Protein AF-A0A371FML7-F1 (afdb_monomer_lite)

Structure (mmCIF, N/CA/C/O backbone):
data_AF-A0A371FML7-F1
#
_entry.id   AF-A0A371FML7-F1
#
loop_
_atom_site.group_PDB
_atom_site.id
_atom_site.type_symbol
_atom_site.label_atom_id
_atom_site.label_alt_id
_atom_site.label_comp_id
_atom_site.label_asym_id
_atom_site.label_entity_id
_atom_site.label_seq_id
_atom_site.pdbx_PDB_ins_code
_atom_site.Cartn_x
_atom_site.Cartn_y
_atom_site.Cartn_z
_atom_site.occupancy
_atom_site.B_iso_or_equiv
_atom_site.auth_seq_id
_atom_site.auth_comp_id
_atom_site.auth_asym_id
_atom_site.auth_atom_id
_atom_site.pdbx_PDB_model_num
ATOM 1 N N . MET A 1 1 ? 15.595 17.597 -7.149 1.00 85.94 1 MET A N 1
ATOM 2 C CA . MET A 1 1 ? 14.722 18.258 -6.144 1.00 85.94 1 MET A CA 1
ATOM 3 C C . MET A 1 1 ? 13.821 17.255 -5.413 1.00 85.94 1 MET A C 1
ATOM 5 O O . MET A 1 1 ? 13.263 16.383 -6.074 1.00 85.94 1 MET A O 1
ATOM 9 N N . ILE A 1 2 ? 13.654 17.392 -4.085 1.00 90.88 2 ILE A N 1
ATOM 10 C CA . ILE A 1 2 ? 12.664 16.632 -3.287 1.00 90.88 2 ILE A CA 1
ATOM 11 C C . ILE A 1 2 ? 11.317 17.349 -3.314 1.00 90.88 2 ILE A C 1
ATOM 13 O O . ILE A 1 2 ? 11.266 18.561 -3.112 1.00 90.88 2 ILE A O 1
ATOM 17 N N . LYS A 1 3 ? 10.235 16.608 -3.553 1.00 94.31 3 LYS A N 1
ATOM 18 C CA . LYS A 1 3 ? 8.860 17.082 -3.390 1.00 94.31 3 LYS A CA 1
ATOM 19 C C . LYS A 1 3 ? 8.124 16.196 -2.397 1.00 94.31 3 LYS A C 1
ATOM 21 O O . LYS A 1 3 ? 8.237 14.976 -2.459 1.00 94.31 3 LYS A O 1
ATOM 26 N N . GLU A 1 4 ? 7.340 16.829 -1.538 1.00 96.00 4 GLU A N 1
ATOM 27 C CA . GLU A 1 4 ? 6.435 16.166 -0.607 1.00 96.00 4 GLU A CA 1
ATOM 28 C C . GLU A 1 4 ? 5.009 16.634 -0.897 1.00 96.00 4 GLU A C 1
ATOM 30 O O . GLU A 1 4 ? 4.760 17.829 -1.082 1.00 96.00 4 GLU A O 1
ATOM 35 N N . PHE A 1 5 ? 4.081 15.688 -0.974 1.00 95.94 5 PHE A N 1
ATOM 36 C CA . PHE A 1 5 ? 2.661 15.942 -1.144 1.00 95.94 5 PHE A CA 1
ATOM 37 C C . PHE A 1 5 ? 1.893 15.269 -0.014 1.00 95.94 5 PHE A C 1
ATOM 39 O O . PHE A 1 5 ? 2.078 14.084 0.244 1.00 95.94 5 PHE A O 1
ATOM 46 N N . ASN A 1 6 ? 1.015 16.031 0.631 1.00 97.38 6 ASN A N 1
ATOM 47 C CA . ASN A 1 6 ? 0.194 15.565 1.736 1.00 97.38 6 ASN A CA 1
ATOM 48 C C . ASN A 1 6 ? -1.276 15.692 1.341 1.00 97.38 6 ASN A C 1
ATOM 50 O O . ASN A 1 6 ? -1.708 16.749 0.878 1.00 97.38 6 ASN A O 1
ATOM 54 N N . THR A 1 7 ? -2.052 14.634 1.545 1.00 98.00 7 THR A N 1
ATOM 55 C CA . THR A 1 7 ? -3.503 14.651 1.350 1.00 98.00 7 THR A CA 1
ATOM 56 C C . THR A 1 7 ? -4.193 13.768 2.380 1.00 98.00 7 THR A C 1
ATOM 58 O O . THR A 1 7 ? -3.556 13.015 3.117 1.00 98.00 7 THR A O 1
ATOM 61 N N . GLN A 1 8 ? -5.512 13.870 2.454 1.00 98.06 8 GLN A N 1
ATOM 62 C CA . GLN A 1 8 ? -6.327 13.009 3.291 1.00 98.06 8 GLN A CA 1
ATOM 63 C C . GLN A 1 8 ? -7.689 12.781 2.649 1.00 98.06 8 GLN A C 1
ATOM 65 O O . GLN A 1 8 ? -8.189 13.625 1.904 1.00 98.06 8 GLN A O 1
ATOM 70 N N . THR A 1 9 ? -8.298 11.647 2.964 1.00 98.12 9 THR A N 1
ATOM 71 C CA . THR A 1 9 ? -9.659 11.322 2.550 1.00 98.12 9 THR A CA 1
ATOM 72 C C . THR A 1 9 ? -10.386 10.575 3.656 1.00 98.12 9 THR A C 1
ATOM 74 O O . THR A 1 9 ? -9.771 9.883 4.465 1.00 98.12 9 THR A O 1
ATOM 77 N N . GLU A 1 10 ? -11.703 10.710 3.694 1.00 98.31 10 GLU A N 1
ATOM 78 C CA . GLU A 1 10 ? -12.561 9.948 4.592 1.00 98.31 10 GLU A CA 1
ATOM 79 C C . GLU A 1 10 ? -13.230 8.823 3.807 1.00 98.31 10 GLU A C 1
ATOM 81 O O . GLU A 1 10 ? -13.750 9.040 2.711 1.00 98.31 10 GLU A O 1
ATOM 86 N N . VAL A 1 11 ? -13.258 7.625 4.381 1.00 97.31 11 VAL A N 1
ATOM 87 C CA . VAL A 1 11 ? -13.938 6.470 3.792 1.00 97.31 11 VAL A CA 1
ATOM 88 C C . VAL A 1 11 ? -14.964 5.900 4.762 1.00 97.31 11 VAL A C 1
ATOM 90 O O . VAL A 1 11 ? -14.753 5.873 5.975 1.00 97.31 11 VAL A O 1
ATOM 93 N N . ASN A 1 12 ? -16.087 5.426 4.222 1.00 97.75 12 ASN A N 1
ATOM 94 C CA . ASN A 1 12 ? -17.199 4.859 4.993 1.00 97.75 12 ASN A CA 1
ATOM 95 C C . ASN A 1 12 ? -16.986 3.358 5.260 1.00 97.75 12 ASN A C 1
ATOM 97 O O . ASN A 1 12 ? -17.824 2.525 4.919 1.00 97.75 12 ASN A O 1
ATOM 101 N N . VAL A 1 13 ? -15.819 3.022 5.808 1.00 96.75 13 VAL A N 1
ATOM 102 C CA . VAL A 1 13 ? -15.436 1.675 6.243 1.00 96.75 13 VAL A CA 1
ATOM 103 C C . VAL A 1 13 ? -14.791 1.805 7.623 1.00 96.75 13 VAL A C 1
ATOM 105 O O . VAL A 1 13 ? -14.093 2.786 7.887 1.00 96.75 13 VAL A O 1
ATOM 108 N N . GLY A 1 14 ? -15.047 0.850 8.520 1.00 97.81 14 GLY A N 1
ATOM 109 C CA . GLY A 1 14 ? -14.401 0.805 9.836 1.00 97.81 14 GLY A CA 1
ATOM 110 C C . GLY A 1 14 ? -12.892 0.554 9.729 1.00 97.81 14 GLY A C 1
ATOM 111 O O . GLY A 1 14 ? -12.444 -0.104 8.789 1.00 97.81 14 GLY A O 1
ATOM 112 N N . LEU A 1 15 ? -12.130 1.066 10.699 1.00 97.19 15 LEU A N 1
ATOM 113 C CA . LEU A 1 15 ? -10.660 1.068 10.687 1.00 97.19 15 LEU A CA 1
ATOM 114 C C . LEU A 1 15 ? -10.070 -0.327 10.464 1.00 97.19 15 LEU A C 1
ATOM 116 O O . LEU A 1 15 ? -9.331 -0.527 9.507 1.00 97.19 15 LEU A O 1
ATOM 120 N N . GLU A 1 16 ? -10.459 -1.291 11.298 1.00 94.81 16 GLU A N 1
ATOM 121 C CA . GLU A 1 16 ? -9.919 -2.655 11.251 1.00 94.81 16 GLU A CA 1
ATOM 122 C C . GLU A 1 16 ? -10.208 -3.342 9.915 1.00 94.81 16 GLU A C 1
ATOM 124 O O . GLU A 1 16 ? -9.323 -3.929 9.306 1.00 94.81 16 GLU A O 1
ATOM 129 N N . ALA A 1 17 ? -11.431 -3.209 9.392 1.00 93.94 17 ALA A N 1
ATOM 130 C CA . ALA A 1 17 ? -11.788 -3.814 8.111 1.00 93.94 17 ALA A CA 1
ATOM 131 C C . ALA A 1 17 ? -10.960 -3.238 6.949 1.00 93.94 17 ALA A C 1
ATOM 133 O O . ALA A 1 17 ? -10.562 -3.976 6.048 1.00 93.94 17 ALA A O 1
ATOM 134 N N . LEU A 1 18 ? -10.698 -1.927 6.968 1.00 95.00 18 LEU A N 1
ATOM 135 C CA . LEU A 1 18 ? -9.870 -1.282 5.954 1.00 95.00 18 LEU A CA 1
ATOM 136 C C . LEU A 1 18 ? -8.393 -1.663 6.100 1.00 95.00 18 LEU A C 1
ATOM 138 O O . LEU A 1 18 ? -7.744 -1.954 5.098 1.00 95.00 18 LEU A O 1
ATOM 142 N N . TRP A 1 19 ? -7.878 -1.683 7.330 1.00 93.56 19 TRP A N 1
ATOM 143 C CA . TRP A 1 19 ? -6.497 -2.054 7.623 1.00 93.56 19 TRP A CA 1
ATOM 144 C C . TRP A 1 19 ? -6.191 -3.482 7.172 1.00 93.56 19 TRP A C 1
ATOM 146 O O . TRP A 1 19 ? -5.268 -3.698 6.391 1.00 93.56 19 TRP A O 1
ATOM 156 N N . GLU A 1 20 ? -7.027 -4.446 7.557 1.00 90.25 20 GLU A N 1
ATOM 157 C CA . GLU A 1 20 ? -6.882 -5.852 7.170 1.00 90.25 20 GLU A CA 1
ATOM 158 C C . GLU A 1 20 ? -6.876 -6.035 5.644 1.00 90.25 20 GLU A C 1
ATOM 160 O O . GLU A 1 20 ? -6.057 -6.785 5.108 1.00 90.25 20 GLU A O 1
ATOM 165 N N . ALA A 1 21 ? -7.743 -5.310 4.929 1.00 88.38 21 ALA A N 1
ATOM 166 C CA . ALA A 1 21 ? -7.807 -5.357 3.471 1.00 88.38 21 ALA A CA 1
ATOM 167 C C . ALA A 1 21 ? -6.553 -4.769 2.795 1.00 88.38 21 ALA A C 1
ATOM 169 O O . ALA A 1 21 ? -6.086 -5.304 1.788 1.00 88.38 21 ALA A O 1
ATOM 170 N N . LEU A 1 22 ? -6.004 -3.678 3.335 1.00 83.88 2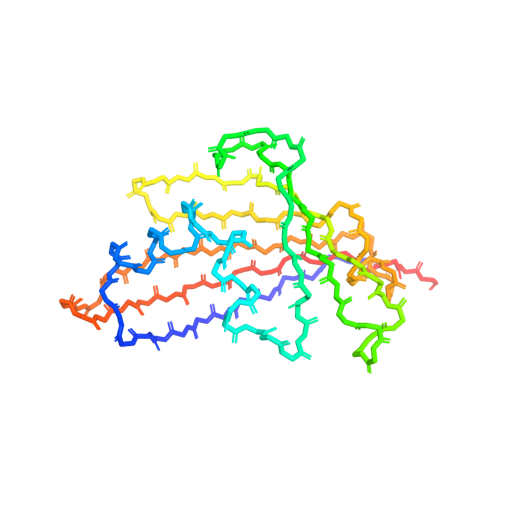2 LEU A N 1
ATOM 171 C CA . LEU A 1 22 ? -4.826 -3.000 2.784 1.00 83.88 22 LEU A CA 1
ATOM 172 C C . LEU A 1 22 ? -3.500 -3.671 3.154 1.00 83.88 22 LEU A C 1
ATOM 174 O O . LEU A 1 22 ? -2.509 -3.442 2.466 1.00 83.88 22 LEU A O 1
ATOM 178 N N . PHE A 1 23 ? -3.472 -4.484 4.208 1.00 78.25 23 PHE A N 1
ATOM 179 C CA . PHE A 1 23 ? -2.237 -5.074 4.721 1.00 78.25 23 PHE A CA 1
ATOM 180 C C . PHE A 1 23 ? -2.166 -6.597 4.560 1.00 78.25 23 PHE A C 1
ATOM 182 O O . PHE A 1 23 ? -1.151 -7.105 4.088 1.00 78.25 23 PHE A O 1
ATOM 189 N N . LYS A 1 24 ? -3.217 -7.351 4.907 1.00 76.56 24 LYS A N 1
ATOM 190 C CA . LYS A 1 24 ? -3.126 -8.825 4.932 1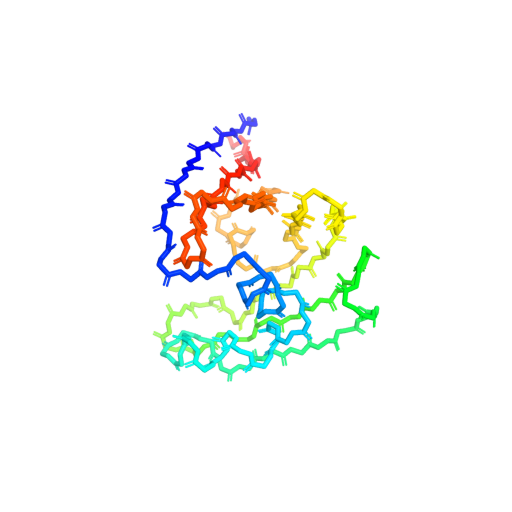.00 76.56 24 LYS A CA 1
ATOM 191 C C . LYS A 1 24 ? -3.418 -9.484 3.595 1.00 76.56 24 LYS A C 1
ATOM 193 O O . LYS A 1 24 ? -2.858 -10.535 3.303 1.00 76.56 24 LYS A O 1
ATOM 198 N N . ASP A 1 25 ? -4.293 -8.887 2.790 1.00 82.94 25 ASP A N 1
ATOM 199 C CA . ASP A 1 25 ? -4.780 -9.512 1.553 1.00 82.94 25 ASP A CA 1
ATOM 200 C C . ASP A 1 25 ? -4.656 -8.599 0.323 1.00 82.94 25 ASP A C 1
ATOM 202 O O . ASP A 1 25 ? -5.228 -8.866 -0.734 1.00 82.94 25 ASP A O 1
ATOM 206 N N . PHE A 1 26 ? -3.883 -7.514 0.426 1.00 87.44 26 PHE A N 1
ATOM 207 C CA . PHE A 1 26 ? -3.825 -6.484 -0.614 1.00 87.44 26 PHE A CA 1
ATOM 208 C C . PHE A 1 26 ? -3.377 -7.032 -1.976 1.00 87.44 26 PHE A C 1
ATOM 210 O O . PHE A 1 26 ? -3.929 -6.644 -3.003 1.00 87.44 26 PHE A O 1
ATOM 217 N N . ILE A 1 27 ? -2.456 -8.002 -1.996 1.00 92.44 27 ILE A N 1
ATOM 218 C CA . ILE A 1 27 ? -1.983 -8.658 -3.225 1.00 92.44 27 ILE A CA 1
ATOM 219 C C . ILE A 1 27 ? -3.146 -9.316 -3.988 1.00 92.44 27 ILE A C 1
ATOM 221 O O . ILE A 1 27 ? -3.187 -9.261 -5.217 1.00 92.44 27 ILE A O 1
ATOM 225 N N . ASN A 1 28 ? -4.124 -9.881 -3.273 1.00 90.94 28 ASN A N 1
ATOM 226 C CA . ASN A 1 28 ? -5.295 -10.527 -3.868 1.00 90.94 28 ASN A CA 1
ATOM 227 C C . ASN A 1 28 ? -6.489 -9.574 -4.033 1.00 90.94 28 ASN A C 1
ATOM 229 O O . ASN A 1 28 ? -7.355 -9.820 -4.878 1.00 90.94 28 ASN A O 1
ATOM 233 N N . ILE A 1 29 ? -6.578 -8.519 -3.220 1.00 92.38 29 ILE A N 1
ATOM 234 C CA . ILE A 1 29 ? -7.670 -7.538 -3.246 1.00 92.38 29 ILE A CA 1
ATOM 235 C C . ILE A 1 29 ? -7.465 -6.510 -4.357 1.00 92.38 29 ILE A C 1
ATOM 237 O O . ILE A 1 29 ? -8.412 -6.220 -5.087 1.00 92.38 29 ILE A O 1
ATOM 241 N N . VAL A 1 30 ? -6.253 -5.981 -4.532 1.00 93.56 30 VAL A N 1
ATOM 242 C CA . VAL A 1 30 ? -5.970 -4.913 -5.503 1.00 93.56 30 VAL A CA 1
ATOM 243 C C . VAL A 1 30 ? -6.387 -5.293 -6.935 1.00 93.56 30 VAL A C 1
ATOM 245 O O . VAL A 1 30 ? -7.104 -4.497 -7.545 1.00 93.56 30 VAL A O 1
ATOM 248 N N . PRO A 1 31 ? -6.088 -6.499 -7.467 1.00 94.06 31 PRO A N 1
ATOM 249 C CA . PRO A 1 31 ? -6.573 -6.909 -8.790 1.00 94.06 31 PRO A CA 1
ATOM 250 C C . PRO A 1 31 ? -8.104 -6.993 -8.895 1.00 94.06 31 PRO A C 1
ATOM 252 O O . PRO A 1 31 ? -8.662 -6.823 -9.973 1.00 94.06 31 PRO A O 1
ATOM 255 N N . LYS A 1 32 ? -8.813 -7.237 -7.786 1.00 94.38 32 LYS A N 1
ATOM 256 C CA . LYS A 1 32 ? -10.287 -7.293 -7.761 1.00 94.38 32 LYS A CA 1
ATOM 257 C C . LYS A 1 32 ? -10.917 -5.904 -7.690 1.00 94.38 32 LYS A C 1
ATOM 259 O O . LYS A 1 32 ? -11.994 -5.701 -8.240 1.00 94.38 32 LYS A O 1
ATOM 264 N N . VAL A 1 33 ? -10.265 -4.967 -6.999 1.00 93.31 33 VAL A N 1
ATOM 265 C CA . VAL A 1 33 ? -10.726 -3.577 -6.850 1.00 93.31 33 VAL A CA 1
ATOM 266 C C . VAL A 1 33 ? -10.389 -2.747 -8.089 1.00 93.31 33 VAL A C 1
ATOM 268 O O . VAL A 1 33 ? -11.186 -1.904 -8.494 1.00 93.31 33 VAL A O 1
ATOM 271 N N . LEU A 1 34 ? -9.246 -3.015 -8.725 1.00 92.88 34 LEU A N 1
ATOM 272 C CA . LEU A 1 34 ? -8.768 -2.327 -9.926 1.00 92.88 34 LEU A CA 1
ATOM 273 C C . LEU A 1 34 ? -8.612 -3.291 -11.122 1.00 92.88 34 LEU A C 1
ATOM 275 O O . LEU A 1 34 ? -7.542 -3.330 -11.734 1.00 92.88 34 LEU A O 1
ATOM 279 N N . PRO A 1 35 ? -9.657 -4.049 -11.511 1.00 93.62 35 PRO A N 1
ATOM 280 C CA . PRO A 1 35 ? -9.540 -5.133 -12.494 1.00 93.62 35 PRO A CA 1
ATOM 281 C C . PRO A 1 35 ? -9.257 -4.641 -13.914 1.00 93.62 35 PRO A C 1
ATOM 283 O O . PRO A 1 35 ? -8.839 -5.412 -14.770 1.00 93.62 35 PRO A O 1
ATOM 286 N N . THR A 1 36 ? -9.495 -3.358 -14.185 1.00 92.38 36 THR A N 1
ATOM 287 C CA . THR A 1 36 ? -9.204 -2.726 -15.476 1.00 92.38 36 THR A CA 1
ATOM 288 C C . THR A 1 36 ? -7.799 -2.135 -15.539 1.00 92.38 36 THR A C 1
ATOM 290 O O . THR A 1 36 ? -7.463 -1.524 -16.546 1.00 92.38 36 THR A O 1
ATOM 293 N N . ILE A 1 37 ? -6.998 -2.262 -14.475 1.00 91.50 37 ILE A N 1
ATOM 294 C CA . ILE A 1 37 ? -5.648 -1.690 -14.366 1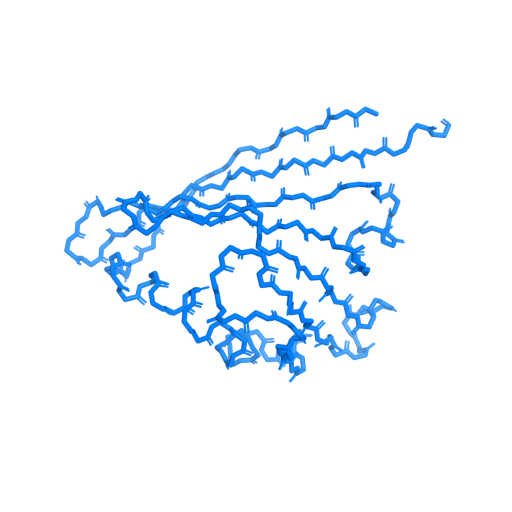.00 91.50 37 ILE A CA 1
ATOM 295 C C . ILE A 1 37 ? -4.648 -2.778 -13.980 1.00 91.50 37 ILE A C 1
ATOM 297 O O . ILE A 1 37 ? -3.638 -2.958 -14.658 1.00 91.50 37 ILE A O 1
ATOM 301 N N . VAL A 1 38 ? -4.932 -3.510 -12.902 1.00 93.56 38 VAL A N 1
ATOM 302 C CA . VAL A 1 38 ? -4.037 -4.507 -12.315 1.00 93.56 38 VAL A CA 1
ATOM 303 C C . VAL A 1 38 ? -4.472 -5.898 -12.752 1.00 93.56 38 VAL A C 1
ATOM 305 O O . VAL A 1 38 ? -5.590 -6.327 -12.482 1.00 93.56 38 VAL A O 1
ATOM 308 N N . LYS A 1 39 ? -3.564 -6.609 -13.418 1.00 93.31 39 LYS A N 1
ATOM 309 C CA . LYS A 1 39 ? -3.769 -7.980 -13.880 1.00 93.31 39 LYS A CA 1
ATOM 310 C C . LYS A 1 39 ? -3.667 -8.974 -12.725 1.00 93.31 39 LYS A C 1
ATOM 312 O O . LYS A 1 39 ? -4.549 -9.806 -12.539 1.00 93.31 39 LYS A O 1
ATOM 317 N N . ASP A 1 40 ? -2.568 -8.899 -11.983 1.00 94.44 40 ASP A N 1
ATOM 318 C CA . ASP A 1 40 ? -2.267 -9.774 -10.856 1.00 94.44 40 ASP A CA 1
ATOM 319 C C . ASP A 1 40 ? -1.259 -9.116 -9.906 1.00 94.44 40 ASP A C 1
ATOM 321 O O . ASP A 1 40 ? -0.593 -8.136 -10.257 1.00 94.44 40 ASP A O 1
ATOM 325 N N . GLY A 1 41 ? -1.192 -9.646 -8.686 1.00 94.75 41 GLY A N 1
ATOM 326 C CA . GLY A 1 41 ? -0.201 -9.300 -7.677 1.00 94.75 41 GLY A CA 1
ATOM 327 C C . GLY A 1 41 ? 0.589 -10.538 -7.262 1.00 94.75 41 GLY A C 1
ATOM 328 O O . GLY A 1 41 ? 0.049 -11.645 -7.227 1.00 94.75 41 GLY A O 1
ATOM 329 N N . GLN A 1 42 ? 1.867 -10.357 -6.940 1.00 95.31 42 GLN A N 1
ATOM 330 C CA . GLN A 1 42 ? 2.779 -11.432 -6.558 1.00 95.31 42 GLN A CA 1
ATOM 331 C C . GLN A 1 42 ? 3.609 -11.020 -5.345 1.00 95.31 42 GLN A C 1
ATOM 333 O O . GLN A 1 42 ? 4.225 -9.954 -5.338 1.00 95.31 42 GLN A O 1
ATOM 338 N N . LEU A 1 43 ? 3.658 -11.889 -4.336 1.00 95.50 43 LEU A N 1
ATOM 339 C CA . LEU A 1 43 ? 4.599 -11.773 -3.225 1.00 95.50 43 LEU A CA 1
ATOM 340 C C . LEU A 1 43 ? 5.972 -12.273 -3.688 1.00 95.50 43 LEU A C 1
ATOM 342 O O . LEU A 1 43 ? 6.081 -13.397 -4.175 1.00 95.50 43 LEU A O 1
ATOM 346 N N . ILE A 1 44 ? 7.008 -11.448 -3.540 1.00 96.88 44 ILE A N 1
ATOM 347 C CA . ILE A 1 44 ? 8.382 -11.788 -3.937 1.00 96.88 44 ILE A CA 1
ATOM 348 C C . ILE A 1 44 ? 9.200 -12.244 -2.729 1.00 96.88 44 ILE A C 1
ATOM 350 O O . ILE A 1 44 ? 9.915 -13.239 -2.805 1.00 96.88 44 ILE A O 1
ATOM 354 N N . GLU A 1 45 ? 9.098 -11.515 -1.620 1.00 95.81 45 GLU A N 1
ATOM 355 C CA . GLU A 1 45 ? 9.839 -11.776 -0.385 1.00 95.81 45 GLU A CA 1
ATOM 356 C C . GLU A 1 45 ? 9.056 -11.222 0.808 1.00 95.81 45 GLU A C 1
ATOM 358 O O . GLU A 1 45 ? 8.415 -10.180 0.686 1.00 95.81 45 GLU A O 1
ATOM 363 N N . GLY A 1 46 ? 9.144 -11.880 1.964 1.00 94.00 46 GLY A N 1
ATOM 364 C CA . GLY A 1 46 ? 8.542 -11.417 3.215 1.00 94.00 46 GLY A CA 1
ATOM 365 C C . GLY A 1 46 ? 7.236 -12.121 3.569 1.00 94.00 46 GLY A C 1
ATOM 366 O O . GLY A 1 46 ? 6.876 -13.143 2.987 1.00 94.00 46 GLY A O 1
ATOM 367 N N . ASP A 1 47 ? 6.559 -11.578 4.572 1.00 91.12 47 ASP A N 1
ATOM 368 C CA . ASP A 1 47 ? 5.396 -12.168 5.243 1.00 91.12 47 ASP A CA 1
ATOM 369 C C . ASP A 1 47 ? 4.179 -11.227 5.281 1.00 91.12 47 ASP A C 1
ATOM 371 O O . ASP A 1 47 ? 3.166 -11.545 5.899 1.00 91.12 47 ASP A O 1
ATOM 375 N N . GLY A 1 48 ? 4.274 -10.080 4.606 1.00 87.94 48 GLY A N 1
ATOM 376 C CA . GLY A 1 48 ? 3.287 -9.006 4.645 1.00 87.94 48 GLY A CA 1
ATOM 377 C C . GLY A 1 48 ? 3.747 -7.805 5.468 1.00 87.94 48 GLY A C 1
ATOM 378 O O . GLY A 1 48 ? 3.289 -6.708 5.185 1.00 87.94 48 GLY A O 1
ATOM 379 N N . GLY A 1 49 ? 4.681 -7.968 6.415 1.00 91.06 49 GLY A N 1
ATOM 380 C CA . GLY A 1 49 ? 5.179 -6.905 7.294 1.00 91.06 49 GLY A CA 1
ATOM 381 C C . GLY A 1 49 ? 6.336 -6.080 6.723 1.00 91.06 49 GLY A C 1
ATOM 382 O O . GLY A 1 49 ? 6.6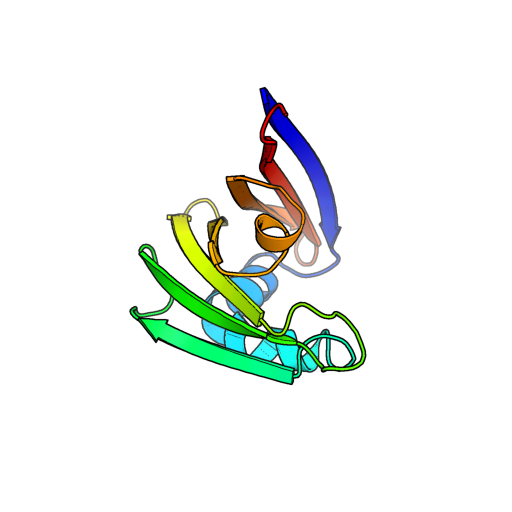27 -6.091 5.522 1.00 91.06 49 GLY A O 1
ATOM 383 N N . LEU A 1 50 ? 7.032 -5.360 7.611 1.00 95.56 50 LEU A N 1
ATOM 384 C CA . LEU A 1 50 ? 8.188 -4.531 7.263 1.00 95.56 50 LEU A CA 1
ATOM 385 C C . LEU A 1 50 ? 9.223 -5.321 6.450 1.00 95.56 50 LEU A C 1
ATOM 387 O O . LEU A 1 50 ? 9.691 -6.380 6.854 1.00 95.56 50 LEU A O 1
ATOM 391 N N . GLY A 1 51 ? 9.637 -4.760 5.318 1.00 96.62 51 GLY A N 1
ATOM 392 C CA . GLY A 1 51 ? 10.628 -5.364 4.439 1.00 96.62 51 GLY A CA 1
ATOM 393 C C . GLY A 1 51 ? 10.049 -6.252 3.339 1.00 96.62 51 GLY A C 1
ATOM 394 O O . GLY A 1 51 ? 10.795 -6.561 2.409 1.00 96.62 51 GLY A O 1
ATOM 395 N N . THR A 1 52 ? 8.756 -6.585 3.394 1.00 96.31 52 THR A N 1
ATOM 396 C CA . THR A 1 52 ? 8.054 -7.343 2.350 1.00 96.31 52 THR A CA 1
ATOM 397 C C . THR A 1 52 ? 8.174 -6.664 0.992 1.00 96.31 52 THR A C 1
ATOM 399 O O . THR A 1 52 ? 8.043 -5.443 0.889 1.00 96.31 52 THR A O 1
ATOM 402 N N . ILE A 1 53 ? 8.411 -7.464 -0.047 1.00 97.38 53 ILE A N 1
ATOM 403 C CA . ILE A 1 53 ? 8.518 -7.041 -1.442 1.00 97.38 53 ILE A CA 1
ATOM 404 C C . ILE A 1 53 ? 7.426 -7.733 -2.244 1.00 97.38 53 ILE A C 1
ATOM 406 O O . ILE A 1 53 ? 7.279 -8.956 -2.197 1.00 97.38 53 ILE A O 1
ATOM 410 N N . PHE A 1 54 ? 6.701 -6.955 -3.033 1.00 96.19 54 PHE A N 1
ATOM 411 C CA . PHE A 1 54 ? 5.656 -7.453 -3.915 1.00 96.19 54 PHE A CA 1
ATOM 412 C C . PHE A 1 54 ? 5.715 -6.757 -5.271 1.00 96.19 54 PHE A C 1
ATOM 414 O O . PHE A 1 54 ? 6.333 -5.703 -5.436 1.00 96.19 54 PHE A O 1
ATOM 421 N N . VAL A 1 55 ? 5.079 -7.379 -6.256 1.00 95.75 55 VAL A N 1
ATOM 422 C CA . VAL A 1 55 ? 4.961 -6.865 -7.617 1.00 95.75 55 VAL A CA 1
ATOM 423 C C . VAL A 1 55 ? 3.499 -6.875 -8.023 1.00 95.75 55 VAL A C 1
ATOM 425 O O . VAL A 1 55 ? 2.828 -7.894 -7.885 1.00 95.75 55 VAL A O 1
ATOM 428 N N . PHE A 1 56 ? 3.026 -5.763 -8.572 1.00 95.12 56 PHE A N 1
ATOM 429 C CA . PHE A 1 56 ? 1.777 -5.702 -9.317 1.00 95.12 56 PHE A CA 1
ATOM 430 C C . PHE A 1 56 ? 2.072 -5.629 -10.806 1.00 95.12 56 PHE A C 1
ATOM 432 O O . PHE A 1 56 ? 2.821 -4.761 -11.249 1.00 95.12 56 PHE A O 1
ATOM 439 N N . ASN A 1 57 ? 1.466 -6.528 -11.577 1.00 93.69 57 ASN A N 1
ATOM 440 C CA . ASN A 1 57 ? 1.524 -6.497 -13.031 1.00 93.69 57 ASN A CA 1
ATOM 441 C C . ASN A 1 57 ? 0.309 -5.744 -13.570 1.00 93.69 57 ASN A C 1
ATOM 443 O O . ASN A 1 57 ? -0.828 -6.013 -13.174 1.00 93.69 57 ASN A O 1
ATOM 447 N N . PHE A 1 58 ? 0.537 -4.817 -14.492 1.00 92.44 58 PHE A N 1
ATOM 448 C CA . PHE A 1 58 ? -0.523 -4.032 -15.113 1.00 92.44 58 PHE A CA 1
ATOM 449 C C . PHE A 1 58 ? -1.006 -4.673 -16.414 1.00 92.44 58 PHE A C 1
ATOM 451 O O . PHE A 1 58 ? -0.295 -5.447 -17.062 1.00 92.44 58 PHE A O 1
ATOM 458 N N . LEU A 1 59 ? -2.245 -4.371 -16.796 1.00 89.75 59 LEU A N 1
ATOM 459 C CA . LEU A 1 59 ? -2.760 -4.745 -18.109 1.00 89.75 59 LEU A CA 1
ATOM 460 C C . LEU A 1 59 ? -2.004 -3.979 -19.205 1.00 89.75 59 LEU A C 1
ATOM 462 O O . LEU A 1 59 ? -1.785 -2.773 -19.092 1.00 89.75 59 LEU A O 1
ATOM 466 N N . SER A 1 60 ? -1.649 -4.680 -20.286 1.00 79.88 60 SER A N 1
ATOM 467 C CA . SER A 1 60 ? -0.844 -4.158 -21.406 1.00 79.88 60 SER A CA 1
ATOM 468 C C . SER A 1 60 ? -1.425 -2.914 -22.071 1.00 79.88 60 SER A C 1
ATOM 470 O O . SER A 1 60 ? -0.691 -2.119 -22.651 1.00 79.88 60 SER A O 1
ATOM 472 N N . ASP A 1 61 ? -2.742 -2.755 -21.988 1.00 78.81 61 ASP A N 1
ATOM 473 C CA . ASP A 1 61 ? -3.485 -1.728 -22.711 1.00 78.81 61 ASP A CA 1
ATOM 474 C C . ASP A 1 61 ? -3.593 -0.421 -21.901 1.00 78.81 61 ASP A C 1
ATOM 476 O O . ASP A 1 61 ? -4.096 0.582 -22.402 1.00 78.81 61 ASP A O 1
ATOM 480 N N . VAL A 1 62 ? -3.131 -0.430 -20.643 1.00 72.06 62 VAL A N 1
ATOM 481 C CA . VAL A 1 62 ? -3.275 0.681 -19.688 1.00 72.06 62 VAL A CA 1
ATOM 482 C C . VAL A 1 62 ? -2.004 1.517 -19.594 1.00 72.06 62 VAL A C 1
ATOM 484 O O . VAL A 1 62 ? -2.075 2.731 -19.415 1.00 72.06 62 VAL A O 1
ATOM 487 N N . SER A 1 63 ? -0.834 0.892 -19.718 1.00 65.69 63 SER A N 1
ATOM 488 C CA . SER A 1 63 ? 0.444 1.590 -19.638 1.00 65.69 63 SER A CA 1
ATOM 489 C C . SER A 1 63 ? 1.539 0.831 -20.392 1.00 65.69 63 SER A C 1
ATOM 491 O O . SER A 1 63 ? 1.552 -0.400 -20.358 1.00 65.69 63 SER A O 1
ATOM 493 N N . PRO A 1 64 ? 2.514 1.525 -21.018 1.00 64.12 64 PRO A N 1
ATOM 494 C CA . PRO A 1 64 ? 3.759 0.883 -21.449 1.00 64.12 64 PRO A CA 1
ATOM 495 C C . PRO A 1 64 ? 4.560 0.311 -20.264 1.00 64.12 64 PRO A C 1
ATOM 497 O O . PRO A 1 64 ? 5.481 -0.481 -20.459 1.00 64.12 64 PRO A O 1
ATOM 500 N N . LEU A 1 65 ? 4.221 0.716 -19.036 1.00 65.44 65 LEU A N 1
ATOM 501 C CA . LEU A 1 65 ? 4.756 0.176 -17.796 1.00 65.44 65 LEU A CA 1
ATOM 502 C C . LEU A 1 65 ? 4.062 -1.148 -17.494 1.00 65.44 65 LEU A C 1
ATOM 504 O O . LEU A 1 65 ? 2.872 -1.186 -17.200 1.00 65.44 65 LEU A O 1
ATOM 508 N N . SER A 1 66 ? 4.813 -2.242 -17.560 1.00 82.75 66 SER A N 1
ATOM 509 C CA . SER A 1 66 ? 4.266 -3.583 -17.356 1.00 82.75 66 SER A CA 1
ATOM 510 C C . SER A 1 66 ? 4.029 -3.929 -15.887 1.00 82.75 66 SER A C 1
ATOM 512 O O . SER A 1 66 ? 3.200 -4.791 -15.601 1.00 82.75 66 SER A O 1
ATOM 514 N N . TYR A 1 67 ? 4.738 -3.283 -14.956 1.00 91.69 67 TYR A N 1
ATOM 515 C CA . TYR A 1 67 ? 4.665 -3.621 -13.538 1.00 91.69 67 TYR A CA 1
ATOM 516 C C . TYR A 1 67 ? 5.075 -2.470 -12.612 1.00 91.69 67 TYR A C 1
ATOM 518 O O . TYR A 1 67 ? 5.694 -1.482 -13.024 1.00 91.69 67 TYR A O 1
ATOM 526 N N . LEU A 1 68 ? 4.745 -2.648 -11.337 1.00 93.50 68 LEU A N 1
ATOM 527 C CA . LEU A 1 68 ? 5.186 -1.857 -10.199 1.00 93.50 68 LEU A CA 1
ATOM 528 C C . LEU A 1 68 ? 5.711 -2.819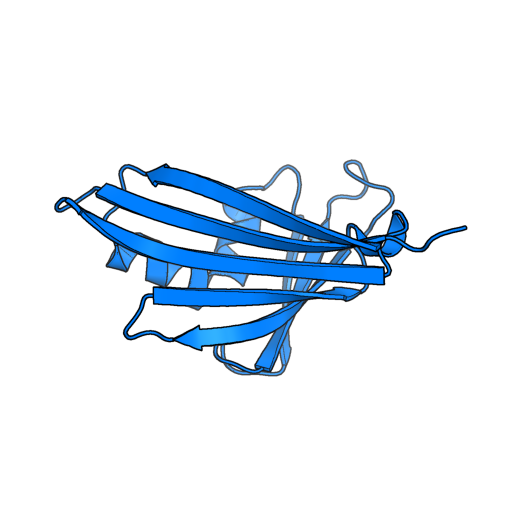 -9.131 1.00 93.50 68 LEU A C 1
ATOM 530 O O . LEU A 1 68 ? 4.981 -3.701 -8.685 1.00 93.50 68 LEU A O 1
ATOM 534 N N . LYS A 1 69 ? 6.973 -2.660 -8.735 1.00 95.88 69 LYS A N 1
ATOM 535 C CA . LYS A 1 69 ? 7.596 -3.425 -7.650 1.00 95.88 69 LYS A CA 1
ATOM 536 C C . LYS A 1 69 ? 7.817 -2.508 -6.465 1.00 95.88 69 LYS A C 1
ATOM 538 O O . LYS A 1 69 ? 8.500 -1.493 -6.604 1.00 95.88 69 LYS A O 1
ATOM 543 N N . GLU A 1 70 ? 7.300 -2.880 -5.306 1.00 96.94 70 GLU A N 1
ATOM 544 C CA . GLU A 1 70 ? 7.387 -2.057 -4.101 1.00 96.94 70 GLU A CA 1
ATOM 545 C C . GLU A 1 70 ? 7.895 -2.855 -2.912 1.00 96.94 70 GLU A C 1
ATOM 547 O O . GLU A 1 70 ? 7.824 -4.086 -2.875 1.00 96.94 70 GLU A O 1
ATOM 552 N N . LYS A 1 71 ? 8.422 -2.121 -1.935 1.00 97.56 71 LYS A N 1
ATOM 553 C CA . LYS A 1 71 ? 8.869 -2.651 -0.656 1.00 97.56 71 LYS A CA 1
ATOM 554 C C . LYS A 1 71 ? 8.204 -1.901 0.488 1.00 97.56 71 LYS A C 1
ATOM 556 O O . LYS A 1 71 ? 8.201 -0.671 0.498 1.00 97.56 71 LYS A O 1
ATOM 561 N N . ILE A 1 72 ? 7.732 -2.636 1.489 1.00 96.94 72 ILE A N 1
ATOM 562 C CA . ILE A 1 72 ? 7.233 -2.054 2.736 1.00 96.94 72 ILE A CA 1
ATOM 563 C C . ILE A 1 72 ? 8.429 -1.524 3.539 1.00 96.94 72 ILE A C 1
ATOM 565 O O . ILE A 1 72 ? 9.310 -2.288 3.940 1.00 96.94 72 ILE A O 1
ATOM 569 N N . LYS A 1 73 ? 8.489 -0.205 3.738 1.00 97.50 73 LYS A N 1
ATOM 570 C CA . LYS A 1 73 ? 9.553 0.512 4.467 1.00 97.50 73 LYS A CA 1
ATOM 571 C C . LYS A 1 73 ? 9.111 1.066 5.811 1.00 97.50 73 LYS A C 1
ATOM 573 O O . LYS A 1 73 ? 9.967 1.350 6.644 1.00 97.50 73 LYS A O 1
ATOM 578 N N . GLU A 1 74 ? 7.811 1.203 6.018 1.00 96.38 74 GLU A N 1
ATOM 579 C CA . GLU A 1 74 ? 7.217 1.600 7.292 1.00 96.38 74 GLU A CA 1
ATOM 580 C C . GLU A 1 74 ? 6.065 0.645 7.566 1.00 96.38 74 GLU A C 1
ATOM 582 O O . GLU A 1 74 ? 5.321 0.299 6.645 1.00 96.38 74 GLU A O 1
ATOM 587 N N . PHE A 1 75 ? 5.965 0.184 8.807 1.00 95.25 75 PHE A N 1
ATOM 588 C CA . PHE A 1 75 ? 4.902 -0.708 9.229 1.00 95.25 75 PHE A CA 1
ATOM 589 C C . PHE A 1 75 ? 4.724 -0.612 10.746 1.00 95.25 75 PHE A C 1
ATOM 591 O O . PHE A 1 75 ? 5.595 -1.053 11.497 1.00 95.25 75 PHE A O 1
ATOM 598 N N . ASP A 1 76 ? 3.618 -0.015 11.180 1.00 95.38 76 ASP A N 1
ATOM 599 C CA . ASP A 1 76 ? 3.239 0.102 12.586 1.00 95.38 76 ASP A CA 1
ATOM 600 C C . ASP A 1 76 ? 1.751 -0.232 12.738 1.00 95.38 76 ASP A C 1
ATOM 602 O O . ASP A 1 76 ? 0.876 0.565 12.404 1.00 95.38 76 ASP A O 1
ATOM 606 N N . GLU A 1 77 ? 1.460 -1.428 13.248 1.00 93.31 77 GLU A N 1
ATOM 607 C CA . GLU A 1 77 ? 0.085 -1.879 13.497 1.00 93.31 77 GLU A CA 1
ATOM 608 C C . GLU A 1 77 ? -0.600 -1.104 14.625 1.00 93.31 77 GLU A C 1
ATOM 610 O O . GLU A 1 77 ? -1.822 -1.000 14.637 1.00 93.31 77 GLU A O 1
ATOM 615 N N . SER A 1 78 ? 0.161 -0.553 15.575 1.00 94.38 78 SER A N 1
ATOM 616 C CA . SER A 1 78 ? -0.409 0.196 16.698 1.00 94.38 78 SER A CA 1
ATOM 617 C C . SER A 1 78 ? -0.905 1.582 16.284 1.00 94.38 78 SER A C 1
ATOM 619 O O . SER A 1 78 ? -1.813 2.124 16.916 1.00 94.38 78 SER A O 1
ATOM 621 N N . LEU A 1 79 ? -0.319 2.132 15.217 1.00 95.38 79 LEU A N 1
ATOM 622 C CA . LEU A 1 79 ? -0.673 3.424 14.629 1.00 95.38 79 LEU A CA 1
ATOM 623 C C . LEU A 1 79 ? -1.415 3.296 13.288 1.00 95.38 79 LEU A C 1
ATOM 625 O O . LEU A 1 79 ? -1.796 4.315 12.710 1.00 95.38 79 LEU A O 1
ATOM 629 N N . HIS A 1 80 ? -1.611 2.068 12.794 1.00 96.25 80 HIS A N 1
ATOM 630 C CA . HIS A 1 80 ? -2.150 1.763 11.464 1.00 96.25 80 HIS A CA 1
ATOM 631 C C . HIS A 1 80 ? -1.408 2.525 10.356 1.00 96.25 80 HIS A C 1
ATOM 633 O O . HIS A 1 80 ? -2.018 3.162 9.487 1.00 96.25 80 HIS A O 1
ATOM 639 N N . GLU A 1 81 ? -0.075 2.472 10.416 1.00 96.19 81 GLU A N 1
ATOM 640 C CA . GLU A 1 81 ? 0.825 3.126 9.470 1.00 96.19 81 GLU A CA 1
ATOM 641 C C . GLU A 1 81 ? 1.525 2.123 8.559 1.00 96.19 81 GLU A C 1
ATOM 643 O O . GLU A 1 81 ? 2.083 1.120 9.008 1.00 96.19 81 GLU A O 1
ATOM 648 N N . ILE A 1 82 ? 1.537 2.423 7.262 1.00 95.88 82 ILE A N 1
ATOM 649 C CA . ILE A 1 82 ? 2.249 1.638 6.255 1.00 95.88 82 ILE A CA 1
ATOM 650 C C . ILE A 1 82 ? 2.894 2.553 5.220 1.00 95.88 82 ILE A C 1
ATOM 652 O O . ILE A 1 82 ? 2.257 3.465 4.698 1.00 95.88 82 ILE A O 1
ATOM 656 N N . GLY A 1 83 ? 4.155 2.286 4.895 1.00 96.38 83 GLY A N 1
ATOM 657 C CA . GLY A 1 83 ? 4.925 3.027 3.901 1.00 96.38 83 GLY A CA 1
ATOM 658 C C . GLY A 1 83 ? 5.458 2.104 2.824 1.00 96.38 83 GLY A C 1
ATOM 659 O O . GLY A 1 83 ? 6.132 1.120 3.124 1.00 96.38 83 GLY A O 1
ATOM 660 N N . LEU A 1 84 ? 5.179 2.442 1.571 1.00 96.62 84 LEU A N 1
ATOM 661 C CA . LEU A 1 84 ? 5.551 1.691 0.379 1.00 96.62 84 LEU A CA 1
ATOM 662 C C . LEU A 1 84 ? 6.563 2.506 -0.416 1.00 96.62 84 LEU A C 1
ATOM 664 O O . LEU A 1 84 ? 6.290 3.645 -0.789 1.00 96.62 84 LEU A O 1
ATOM 668 N N . GLU A 1 85 ? 7.739 1.942 -0.661 1.00 97.50 85 GLU A N 1
ATOM 669 C CA . GLU A 1 85 ? 8.744 2.540 -1.538 1.00 97.50 85 GLU A CA 1
ATOM 670 C C . GLU A 1 85 ? 8.783 1.782 -2.859 1.00 97.50 85 GLU A C 1
ATOM 672 O O . GLU A 1 85 ? 8.973 0.561 -2.881 1.00 97.50 85 GLU A O 1
ATOM 677 N N . THR A 1 86 ? 8.645 2.514 -3.961 1.00 96.56 86 THR A N 1
ATOM 678 C CA . THR A 1 86 ? 8.793 1.950 -5.296 1.00 96.56 86 THR A CA 1
ATOM 679 C C . THR A 1 86 ? 10.255 1.596 -5.542 1.00 96.56 86 THR A C 1
ATOM 681 O O . THR A 1 86 ? 11.149 2.432 -5.425 1.00 96.56 86 THR A O 1
ATOM 684 N N . MET A 1 87 ? 10.486 0.338 -5.901 1.00 95.50 87 MET A N 1
ATOM 685 C CA . MET A 1 87 ? 11.804 -0.224 -6.178 1.00 95.50 87 MET A CA 1
ATOM 686 C C . MET A 1 87 ? 12.100 -0.221 -7.676 1.00 95.50 87 MET A C 1
ATOM 688 O O . MET A 1 87 ? 13.192 0.157 -8.091 1.00 95.50 87 MET A O 1
ATOM 692 N N . GLU A 1 88 ? 11.129 -0.647 -8.485 1.00 93.31 88 GLU A N 1
ATOM 693 C CA . GLU A 1 88 ? 11.243 -0.767 -9.940 1.00 93.31 88 GLU A CA 1
ATOM 694 C C . GLU A 1 88 ? 9.871 -0.519 -10.590 1.00 93.31 88 GLU A C 1
ATOM 696 O O . GLU A 1 88 ? 8.826 -0.810 -9.999 1.00 93.31 88 GLU A O 1
ATOM 701 N N . GLY A 1 89 ? 9.865 -0.019 -11.828 1.00 90.94 89 GLY A N 1
ATOM 702 C CA . GLY A 1 89 ? 8.632 0.227 -12.576 1.00 90.94 89 GLY A CA 1
ATOM 703 C C . GLY A 1 89 ? 7.874 1.481 -12.128 1.00 90.94 89 GLY A C 1
ATOM 704 O O . GLY A 1 89 ? 8.443 2.390 -11.520 1.00 90.94 89 GLY A O 1
ATOM 705 N N . GLY A 1 90 ? 6.585 1.550 -12.475 1.00 86.62 90 GLY A N 1
ATOM 706 C CA . GLY A 1 90 ? 5.723 2.693 -12.149 1.00 86.62 90 GLY A CA 1
ATOM 707 C C . GLY A 1 90 ? 6.333 4.053 -12.519 1.00 86.62 90 GLY A C 1
ATOM 708 O O . GLY A 1 90 ? 6.974 4.208 -13.560 1.00 86.62 90 GLY A O 1
ATOM 709 N N . SER A 1 91 ? 6.179 5.036 -11.632 1.00 84.31 91 SER A N 1
ATOM 710 C CA . SER A 1 91 ? 6.646 6.409 -11.857 1.00 84.31 91 SER A CA 1
ATOM 711 C C . SER A 1 91 ? 8.172 6.560 -11.943 1.00 84.31 91 SER A C 1
ATOM 713 O O . SER A 1 91 ? 8.650 7.586 -12.428 1.00 84.31 91 SER A O 1
ATOM 715 N N . LEU A 1 92 ? 8.962 5.553 -11.536 1.00 88.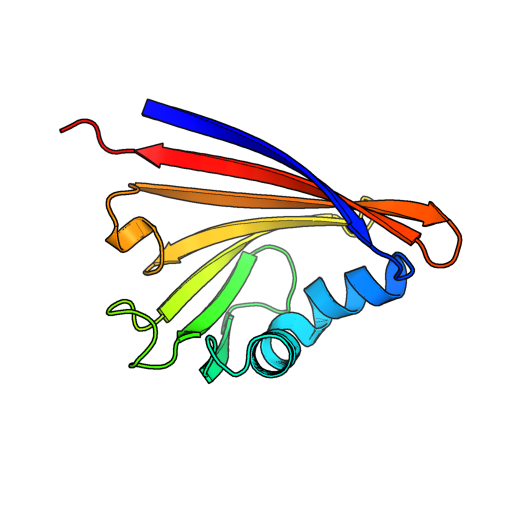50 92 LEU A N 1
ATOM 716 C CA . LEU A 1 92 ? 10.418 5.588 -11.732 1.00 88.50 92 LEU A CA 1
ATOM 717 C C . LEU A 1 92 ? 10.794 5.536 -13.220 1.00 88.50 92 LEU A C 1
ATOM 719 O O . LEU A 1 92 ? 11.747 6.180 -13.655 1.00 88.50 92 LEU A O 1
ATOM 723 N N . ASN A 1 93 ? 9.993 4.847 -14.031 1.00 85.94 93 ASN A N 1
ATOM 724 C CA . ASN A 1 93 ? 10.175 4.811 -15.482 1.00 85.94 93 ASN A CA 1
ATOM 725 C C . ASN A 1 93 ? 9.714 6.109 -16.176 1.00 85.94 93 ASN A C 1
ATOM 727 O O . ASN A 1 93 ? 9.981 6.298 -17.361 1.00 85.94 93 ASN A O 1
ATOM 731 N N . GLU A 1 94 ? 9.052 7.013 -15.449 1.00 83.25 94 GLU A N 1
ATOM 732 C CA . GLU A 1 94 ? 8.566 8.308 -15.946 1.00 83.25 94 GLU A CA 1
ATOM 733 C C . GLU A 1 94 ? 9.478 9.480 -15.534 1.00 83.25 94 GLU A C 1
ATOM 735 O O . GLU A 1 94 ? 9.133 10.647 -15.714 1.00 83.25 94 GLU A O 1
ATOM 740 N N . GLY A 1 95 ? 10.675 9.183 -15.014 1.00 85.69 95 GLY A N 1
ATOM 741 C CA . GLY A 1 95 ? 11.705 10.179 -14.698 1.00 85.69 95 GLY A CA 1
ATOM 742 C C . GLY A 1 95 ? 11.828 10.539 -13.217 1.00 85.69 95 GLY A C 1
ATOM 743 O O . GLY A 1 95 ? 12.626 11.418 -12.872 1.00 85.69 95 GLY A O 1
ATOM 744 N N . LEU A 1 96 ? 11.085 9.865 -12.335 1.00 90.75 96 LEU A N 1
ATOM 745 C CA . LEU A 1 96 ? 11.342 9.940 -10.900 1.00 90.75 96 LEU A CA 1
ATOM 746 C C . LEU A 1 96 ? 12.537 9.061 -10.528 1.00 90.75 96 LEU A C 1
ATOM 748 O O . LEU A 1 96 ? 12.698 7.957 -11.036 1.00 90.75 96 LEU A O 1
ATOM 752 N N . THR A 1 97 ? 13.373 9.538 -9.612 1.00 93.25 97 THR A N 1
ATOM 753 C CA . THR A 1 97 ? 14.490 8.752 -9.058 1.00 93.25 97 THR A CA 1
ATOM 754 C C . THR A 1 97 ? 14.155 8.138 -7.703 1.00 93.25 97 THR A C 1
ATOM 756 O O . THR A 1 97 ? 14.924 7.334 -7.187 1.00 93.25 97 THR A O 1
ATOM 759 N N . TYR A 1 98 ? 13.024 8.531 -7.116 1.00 95.12 98 TYR A N 1
ATOM 760 C CA . TYR A 1 98 ? 12.489 7.990 -5.872 1.00 95.12 98 TYR A CA 1
ATOM 761 C C . TYR A 1 98 ? 10.995 8.278 -5.793 1.00 95.12 98 TYR A C 1
ATOM 763 O O . TYR A 1 98 ? 10.560 9.376 -6.154 1.00 95.12 98 TYR A O 1
ATOM 771 N N . TYR A 1 99 ? 10.243 7.313 -5.277 1.00 95.94 99 TYR A N 1
ATOM 772 C CA . TYR A 1 99 ? 8.826 7.442 -4.978 1.00 95.94 99 TYR A CA 1
ATOM 773 C C . TYR A 1 99 ? 8.520 6.606 -3.736 1.00 95.94 99 TYR A C 1
ATOM 775 O O . TYR A 1 99 ? 8.791 5.405 -3.713 1.00 95.94 99 TYR A O 1
ATOM 783 N N . LYS A 1 100 ? 7.989 7.243 -2.695 1.00 97.12 100 LYS A N 1
ATOM 784 C CA . LYS A 1 100 ? 7.480 6.564 -1.504 1.00 97.12 100 LYS A CA 1
ATOM 785 C C . LYS A 1 100 ? 6.137 7.152 -1.126 1.00 97.12 100 LYS A C 1
ATOM 787 O O . LYS A 1 100 ? 5.993 8.375 -1.095 1.00 97.12 100 LYS A O 1
ATOM 792 N N . THR A 1 101 ? 5.204 6.288 -0.769 1.00 96.56 101 THR A N 1
ATOM 793 C CA . THR A 1 101 ? 3.889 6.672 -0.280 1.00 96.56 101 THR A CA 1
ATOM 794 C C . THR A 1 101 ? 3.631 6.042 1.079 1.00 96.56 101 THR A C 1
ATOM 796 O O . THR A 1 101 ? 3.719 4.827 1.225 1.00 96.56 101 THR A O 1
ATOM 799 N N . SER A 1 102 ? 3.284 6.872 2.055 1.00 97.00 102 SER A N 1
ATOM 800 C CA . SER A 1 102 ? 2.936 6.469 3.414 1.00 97.00 102 SER A CA 1
ATOM 801 C C . SER A 1 102 ? 1.463 6.746 3.685 1.00 97.00 102 SER A C 1
ATOM 803 O O . SER A 1 102 ? 0.944 7.804 3.318 1.00 97.00 102 SER A O 1
ATOM 805 N N . TYR A 1 103 ? 0.795 5.801 4.334 1.00 96.81 103 TYR A N 1
ATOM 806 C CA . TYR A 1 103 ? -0.592 5.891 4.762 1.00 96.81 103 TYR A CA 1
ATOM 807 C C . TYR A 1 103 ? -0.669 5.779 6.278 1.00 96.81 103 TYR A C 1
ATOM 809 O O . TYR A 1 103 ? -0.030 4.906 6.856 1.00 96.81 103 TYR A O 1
ATOM 817 N N . GLN A 1 104 ? -1.484 6.629 6.897 1.00 97.56 104 GLN A N 1
ATOM 818 C CA . GLN A 1 104 ? -1.880 6.519 8.301 1.00 97.56 104 GLN A CA 1
ATOM 819 C C . GLN A 1 104 ? -3.403 6.474 8.353 1.00 97.56 104 GLN A C 1
ATOM 821 O O . GLN A 1 104 ? -4.071 7.372 7.822 1.00 97.56 104 GLN A O 1
ATOM 826 N N . LEU A 1 105 ? -3.953 5.442 8.983 1.00 97.88 105 LEU A N 1
ATOM 827 C CA . LEU A 1 105 ? -5.391 5.295 9.154 1.00 97.88 105 LEU A CA 1
ATOM 828 C C . LEU A 1 105 ? -5.791 5.669 10.581 1.00 97.88 105 LEU A C 1
ATOM 830 O O . LEU A 1 105 ? -5.069 5.438 11.544 1.00 97.88 105 LEU A O 1
ATOM 834 N N . SER A 1 106 ? -6.960 6.279 10.742 1.00 98.12 106 SER A N 1
ATOM 835 C CA . SER A 1 106 ? -7.498 6.592 12.067 1.00 98.12 106 SER A CA 1
ATOM 836 C C . SER A 1 106 ? -9.015 6.481 12.074 1.00 98.12 106 SER A C 1
ATOM 838 O O . SER A 1 106 ? -9.691 7.011 11.189 1.00 98.12 106 SER A O 1
ATOM 840 N N . ALA A 1 107 ? -9.566 5.816 13.087 1.00 98.12 107 ALA A N 1
ATOM 841 C CA . ALA A 1 107 ? -11.008 5.758 13.279 1.00 98.12 107 ALA A CA 1
ATOM 842 C C . ALA A 1 107 ? -11.550 7.159 13.603 1.00 98.12 107 ALA A C 1
ATOM 844 O O . ALA A 1 107 ? -11.097 7.812 14.541 1.00 98.12 107 ALA A O 1
ATOM 845 N N . ILE A 1 108 ? -12.549 7.601 12.840 1.00 98.19 108 ILE A N 1
ATOM 846 C CA . ILE A 1 108 ? -13.308 8.839 13.102 1.00 98.19 108 ILE A CA 1
ATOM 847 C C . ILE A 1 108 ? -14.797 8.557 13.361 1.00 98.19 108 ILE A C 1
ATOM 849 O O . ILE A 1 108 ? -15.594 9.472 13.549 1.00 98.19 108 ILE A O 1
ATOM 853 N N . GLY A 1 109 ? -15.170 7.277 13.373 1.00 96.50 109 GLY A N 1
ATOM 854 C CA . GLY A 1 109 ? -16.483 6.742 13.712 1.00 96.50 109 GLY A CA 1
ATOM 855 C C . GLY A 1 109 ? -16.481 5.216 13.578 1.00 96.50 109 GLY A C 1
ATOM 856 O O . GLY A 1 109 ? -15.530 4.642 13.053 1.00 96.50 109 GLY A O 1
ATOM 857 N N . GLU A 1 110 ? -17.551 4.554 14.019 1.00 93.06 110 GLU A N 1
ATOM 858 C CA . GLU A 1 110 ? -17.657 3.080 14.011 1.00 93.06 110 GLU A CA 1
ATOM 859 C C . GLU A 1 110 ? -17.445 2.464 12.614 1.00 93.06 110 GLU A C 1
ATOM 861 O O . GLU A 1 110 ? -16.787 1.437 12.454 1.00 93.06 110 GLU A O 1
ATOM 866 N N . HIS A 1 111 ? -17.950 3.133 11.578 1.00 96.56 111 HIS A N 1
ATOM 867 C CA . HIS A 1 111 ? -17.822 2.716 10.178 1.00 96.56 111 HIS A CA 1
ATOM 868 C C . HIS A 1 111 ? -17.185 3.805 9.320 1.00 96.56 111 HIS A C 1
ATOM 870 O O . HIS A 1 111 ? -17.541 3.974 8.154 1.00 96.56 111 HIS A O 1
ATOM 876 N N . LYS A 1 112 ? -16.291 4.600 9.913 1.00 98.19 112 LYS A N 1
ATOM 877 C CA . LYS A 1 112 ? -15.685 5.732 9.225 1.00 98.19 112 LYS A CA 1
ATOM 878 C C . LYS A 1 112 ? -14.215 5.876 9.592 1.00 98.19 112 LYS A C 1
ATOM 880 O O . LYS A 1 112 ? -13.871 5.996 10.768 1.00 98.19 112 LYS A O 1
ATOM 885 N N . THR A 1 113 ? -13.369 5.923 8.572 1.00 98.56 113 THR A N 1
ATOM 886 C CA . THR A 1 113 ? -11.912 5.996 8.716 1.00 98.56 113 THR A CA 1
ATOM 887 C C . THR A 1 113 ? -11.378 7.207 7.970 1.00 98.56 113 THR A C 1
ATOM 889 O O . THR A 1 113 ? -11.756 7.454 6.825 1.00 98.56 113 THR A O 1
ATOM 892 N N . LEU A 1 114 ? -10.498 7.964 8.619 1.00 98.56 114 LEU A N 1
ATOM 893 C CA . LEU A 1 114 ? -9.661 8.963 7.968 1.00 98.56 114 LEU A CA 1
ATOM 894 C C . LEU A 1 114 ? -8.395 8.269 7.466 1.00 98.56 114 LEU A C 1
ATOM 896 O O . LEU A 1 114 ? -7.709 7.609 8.242 1.00 98.56 114 LEU A O 1
ATOM 900 N N . VAL A 1 115 ? -8.082 8.441 6.188 1.00 98.19 115 VAL A N 1
ATOM 901 C CA . VAL A 1 115 ? -6.846 7.970 5.564 1.00 98.19 115 VAL A CA 1
ATOM 902 C C . VAL A 1 115 ? -6.009 9.194 5.236 1.00 98.19 115 VAL A C 1
ATOM 904 O O . VAL A 1 115 ? -6.373 9.977 4.357 1.00 98.19 115 VAL A O 1
ATOM 907 N N . LYS A 1 116 ? -4.894 9.375 5.939 1.00 98.19 116 LYS A N 1
ATOM 908 C CA . LYS A 1 116 ? -3.881 10.365 5.569 1.00 98.19 116 LYS A CA 1
ATOM 909 C C . LYS A 1 116 ? -2.861 9.718 4.656 1.00 98.19 116 LYS A C 1
ATOM 911 O O . LYS A 1 116 ? -2.524 8.550 4.825 1.00 98.19 116 LYS A O 1
ATOM 916 N N . ASN A 1 117 ? -2.373 10.496 3.706 1.00 96.31 117 ASN A N 1
ATOM 917 C CA . ASN A 1 117 ? -1.394 10.076 2.729 1.00 96.31 117 ASN A CA 1
ATOM 918 C C . ASN A 1 117 ? -0.272 11.109 2.647 1.00 96.31 117 ASN A C 1
ATOM 920 O O . ASN A 1 117 ? -0.537 12.301 2.477 1.00 96.31 117 ASN A O 1
ATOM 924 N N . VAL A 1 118 ? 0.966 10.632 2.722 1.00 97.12 118 VAL A N 1
ATOM 925 C CA . VAL A 1 118 ? 2.169 11.426 2.481 1.00 97.12 118 VAL A CA 1
ATOM 926 C C . VAL A 1 118 ? 2.940 10.766 1.355 1.00 97.12 118 VAL A C 1
ATOM 928 O O . VAL A 1 118 ? 3.308 9.600 1.449 1.00 97.12 118 VAL A O 1
ATOM 931 N N . THR A 1 119 ? 3.191 11.501 0.281 1.00 96.62 119 THR A N 1
ATOM 932 C CA . THR A 1 119 ? 3.966 11.016 -0.858 1.00 96.62 119 THR A CA 1
ATOM 933 C C . THR A 1 119 ? 5.233 11.846 -1.003 1.00 96.62 119 THR A C 1
ATOM 935 O O . THR A 1 119 ? 5.171 13.070 -1.120 1.00 96.62 119 THR A O 1
ATOM 938 N N . ILE A 1 120 ? 6.385 11.180 -1.023 1.00 95.88 120 ILE A N 1
ATOM 939 C CA . ILE A 1 120 ? 7.702 11.788 -1.213 1.00 95.88 120 ILE A CA 1
ATOM 940 C C . ILE A 1 120 ? 8.253 11.329 -2.557 1.00 95.88 120 ILE A C 1
ATOM 942 O O . ILE A 1 120 ? 8.327 10.134 -2.840 1.00 95.88 120 ILE A O 1
ATOM 946 N N . MET A 1 121 ? 8.668 12.286 -3.383 1.00 94.56 121 MET A N 1
ATOM 947 C CA . MET A 1 121 ? 9.183 12.032 -4.725 1.00 94.56 121 MET A CA 1
ATOM 948 C C . MET A 1 121 ? 10.473 12.805 -4.964 1.00 94.56 121 MET A C 1
ATOM 950 O O . MET A 1 121 ? 10.572 13.988 -4.628 1.00 94.56 121 MET A O 1
ATOM 954 N N . LEU A 1 122 ? 11.448 12.160 -5.603 1.00 93.25 122 LEU A N 1
ATOM 955 C CA . LEU A 1 122 ? 12.634 12.830 -6.135 1.00 93.25 122 LEU A CA 1
ATOM 956 C C . LEU A 1 122 ? 12.527 12.909 -7.652 1.00 93.25 122 LEU A C 1
ATOM 958 O O . LEU A 1 122 ? 12.316 11.900 -8.323 1.00 93.25 122 LEU A O 1
ATOM 962 N N . ILE A 1 123 ? 12.708 14.113 -8.185 1.00 86.19 123 ILE A N 1
ATOM 963 C CA . ILE A 1 123 ? 12.796 14.350 -9.626 1.00 86.19 123 ILE A CA 1
ATOM 964 C C . ILE A 1 123 ? 14.261 14.619 -9.960 1.00 86.19 123 ILE A C 1
ATOM 966 O O . ILE A 1 123 ? 14.900 15.456 -9.303 1.00 86.19 123 ILE A O 1
ATOM 970 N N . SER A 1 124 ? 14.775 13.922 -10.977 1.00 77.56 124 SER A N 1
ATOM 971 C CA . SER A 1 124 ? 16.088 14.217 -11.550 1.00 77.56 124 SER A CA 1
ATOM 972 C C . SER A 1 124 ? 16.058 15.609 -12.181 1.00 77.56 124 SER A C 1
ATOM 974 O O . SER A 1 124 ? 15.226 15.900 -13.040 1.00 77.56 124 SER A O 1
ATOM 976 N N . GLU A 1 125 ? 16.952 16.484 -11.732 1.00 63.19 125 GLU A N 1
ATOM 977 C CA . GLU A 1 125 ? 17.238 17.730 -12.437 1.00 63.19 125 GLU A CA 1
ATOM 978 C C . GLU A 1 125 ? 18.084 17.359 -13.657 1.00 63.19 125 GLU A C 1
ATOM 980 O O . GLU A 1 125 ? 19.221 16.911 -13.508 1.00 63.19 125 GLU A O 1
ATOM 985 N N . LYS A 1 126 ? 17.489 17.449 -14.849 1.00 56.41 126 LYS A N 1
ATOM 986 C CA . LYS A 1 126 ? 18.253 17.519 -16.096 1.00 56.41 126 LYS A CA 1
ATOM 987 C C . LYS A 1 126 ? 18.799 18.924 -16.283 1.00 56.41 126 LYS A C 1
ATOM 989 O O . LYS A 1 126 ? 18.046 19.874 -15.970 1.00 56.41 126 LYS A O 1
#

Sequence (126 aa):
MIKEFNTQTEVNVGLEALWEALFKDFINIVPKVLPTIVKDGQLIEGDGGLGTIFVFNFLSDVSPLSYLKEKIKEFDESLHEIGLETMEGGSLNEGLTYYKTSYQLSAIGEHKTLVKNVTIMLISEK

Foldseek 3Di:
DKDKDKDKDKDQAAQVVVLCCVQVCVQPVVCVVCVQFWVGKAWDDDDRFAFTKIKTATDVVRDVFGIWIWGWHDGDPVQSKTKIWTDDTDCVVVQWPTKMKMWTWDDPDRRMIMIMIMIMIHGDDD

Radius of gyration: 15.01 Å; chains: 1; bounding box: 36×30×39 Å

Organism: Mucuna pruriens (NCBI:txid157652)

InterPro domains:
  IPR000916 Bet v I/Major latex protein [PF00407] (5-116)
  IPR023393 START-like domain superfamily [G3DSA:3.30.530.20] (1-124)
  IPR024949 Bet v I type allergen [PR00634] (2-22)
  IPR024949 Bet v I type allergen [PR00634] (25-35)
  IPR024949 Bet v I type allergen [PR00634] (49-58)
  IPR024949 Bet v I type allergen [PR00634] (66-85)
  IPR024949 Bet v I type allergen [PR00634] (85-98)
  IPR050279 Plant defense and hormone signaling protein [PTHR31213] (5-119)

pLDDT: mean 92.1, std 7.89, range [56.41, 98.56]

Secondary structure (DSSP, 8-state):
-EEEEEEEEEESS-HHHHHHHHHTSHHHHHHHHSTTTEEEEEEEESSSSTT-EEEEEEPTTT-S--EEEEEEEEEETTTTEEEEEEEEEGGGGGTEEEEEEEEEEEEEETTEEEEEEEEEEEE---